Protein AF-A0A6G5A7A8-F1 (afdb_monomer_lite)

Sequence (121 aa):
NRRGPCRMYNHTKCAGGVNRFETEEDCMKICQHMAKPKPVCSVEPRMSWWLCVIRRKHWYFDPHTNTCHESQSRKCGNGDNRFSTLEKCMERCSYVGCQKCKNGVPYYYPNGTTPCGAEPE

InterPro domains:
  IPR002223 Pancreatic trypsin inhibitor Kunitz domain [PF00014] (3-32)
  IPR002223 Pancreatic trypsin inhibitor Kunitz domain [PF00014] (48-93)
  IPR002223 Pancreatic trypsin inhibitor Kunitz domain [PS50279] (41-93)
  IPR002223 Pancreatic trypsin inhibitor Kunitz domain [SM00131] (39-94)
  IPR036880 Pancreatic trypsin inhibitor Kunitz domain superfamily [G3DSA:4.10.410.10] (1-38)
  IPR036880 Pancreatic trypsin inhibitor Kunitz domain superfamily [G3DSA:4.10.410.10] (39-94)
  IPR036880 Pancreatic trypsin inhibitor Kunitz domain superfamily [SSF57362] (3-34)
  IPR036880 Pancreatic trypsin inhibitor Kunitz domain superfamily [SSF57362] (35-96)
  IPR050098 Tissue factor pathway inhibitor/Kunitz-type serine protease inhibitor-like [PTHR10083] (4-112)

Secondary structure (DSSP, 8-state):
--PPPP-B--TTT----S---SSHHHHHHHTT--SS---STTSPPEE-HHHHHHS-S-EEEETTTTEEEE--SSEE--TT--BSSHHHHHHHHB-TT----SS--PPPPTT----TT----

pLDDT: mean 77.65, std 18.95, range [40.66, 95.62]

Foldseek 3Di:
DDQAAQAAEDCVLDVDDPLDDPDSQVNCCPRVVDPDDDDQQPDAWDFDQVVLVVVAQWWFHDNVVLAIDHGDSGTGGDDNRTHNDRVVNCRNYHPPDRHPPPVDDFDADPVGDDGPPPDDD

Radius of gyration: 16.33 Å; chains: 1; bounding box: 36×49×35 Å

Structure (mmCIF, N/CA/C/O backbone):
data_AF-A0A6G5A7A8-F1
#
_entry.id   AF-A0A6G5A7A8-F1
#
loop_
_atom_site.group_PDB
_atom_site.id
_atom_site.type_symbol
_atom_site.label_atom_id
_atom_site.label_alt_id
_atom_site.label_comp_id
_atom_site.label_asym_id
_atom_site.label_entity_id
_atom_site.label_seq_id
_atom_site.pdbx_PDB_ins_code
_atom_site.Cartn_x
_atom_site.Cartn_y
_atom_site.Cartn_z
_atom_site.occupancy
_atom_site.B_iso_or_equiv
_atom_site.auth_seq_id
_atom_site.auth_comp_id
_atom_site.auth_asym_id
_atom_site.auth_atom_id
_atom_site.pdbx_PDB_model_num
ATOM 1 N N . ASN A 1 1 ? -22.361 9.661 -2.666 1.00 41.41 1 ASN A N 1
ATOM 2 C CA . ASN A 1 1 ? -21.976 8.279 -2.306 1.00 41.41 1 ASN A CA 1
ATOM 3 C C . ASN A 1 1 ? -20.489 8.054 -2.611 1.00 41.41 1 ASN A C 1
ATOM 5 O O . ASN A 1 1 ? -20.168 7.488 -3.644 1.00 41.41 1 ASN A O 1
ATOM 9 N N . ARG A 1 2 ? -19.559 8.570 -1.792 1.00 51.22 2 ARG A N 1
ATOM 10 C CA . ARG A 1 2 ? -18.114 8.340 -1.992 1.00 51.22 2 ARG A CA 1
ATOM 11 C C . ARG A 1 2 ? -17.543 7.684 -0.745 1.00 51.22 2 ARG A C 1
ATOM 13 O O . ARG A 1 2 ? -17.306 8.361 0.247 1.00 51.22 2 ARG A O 1
ATOM 20 N N . ARG A 1 3 ? -17.356 6.368 -0.793 1.00 68.31 3 ARG A N 1
ATOM 21 C CA . ARG A 1 3 ? -16.600 5.636 0.225 1.00 68.31 3 ARG A CA 1
ATOM 22 C C . ARG A 1 3 ? -15.202 5.423 -0.334 1.00 68.31 3 ARG A C 1
ATOM 24 O O . ARG A 1 3 ? -15.064 4.921 -1.447 1.00 68.31 3 ARG A O 1
ATOM 31 N N . GLY A 1 4 ? -14.196 5.914 0.383 1.00 79.06 4 GLY A N 1
ATOM 32 C CA . GLY A 1 4 ? -12.804 5.832 -0.050 1.00 79.06 4 GLY A CA 1
ATOM 33 C C . GLY A 1 4 ? -12.266 4.394 -0.049 1.00 79.06 4 GLY A C 1
ATOM 34 O O . GLY A 1 4 ? -12.907 3.484 0.492 1.00 79.06 4 GLY A O 1
ATOM 35 N N . PRO A 1 5 ? -11.085 4.169 -0.648 1.00 85.75 5 PRO A N 1
ATOM 36 C CA . PRO A 1 5 ? -10.399 2.889 -0.549 1.00 85.75 5 PRO A CA 1
ATOM 37 C C . PRO A 1 5 ? -10.050 2.562 0.911 1.00 85.75 5 PRO A C 1
ATOM 39 O O . PRO A 1 5 ? -9.668 3.447 1.677 1.00 85.75 5 PRO A O 1
ATOM 42 N N . CYS A 1 6 ? -10.145 1.285 1.280 1.00 89.62 6 CYS A N 1
ATOM 43 C CA . CYS A 1 6 ? -9.576 0.769 2.520 1.00 89.62 6 CYS A CA 1
ATOM 44 C C . CYS A 1 6 ? -8.053 0.886 2.466 1.00 89.62 6 CYS A C 1
ATOM 46 O O . CYS A 1 6 ? -7.421 0.372 1.541 1.00 89.62 6 CYS A O 1
ATOM 48 N N . ARG A 1 7 ? -7.482 1.593 3.442 1.00 89.94 7 ARG A N 1
ATOM 49 C CA . ARG A 1 7 ? -6.056 1.919 3.516 1.00 89.94 7 ARG A CA 1
ATOM 50 C C . ARG A 1 7 ? -5.452 1.336 4.783 1.00 89.94 7 ARG A C 1
ATOM 52 O O . ARG A 1 7 ? -6.076 1.361 5.841 1.00 89.94 7 ARG A O 1
ATOM 59 N N . MET A 1 8 ? -4.226 0.851 4.664 1.00 89.12 8 MET A N 1
ATOM 60 C CA . MET A 1 8 ? -3.429 0.377 5.785 1.00 89.12 8 MET A CA 1
ATOM 61 C C . MET A 1 8 ? -2.760 1.560 6.482 1.00 89.12 8 MET A C 1
ATOM 63 O O . MET A 1 8 ? -2.491 2.608 5.883 1.00 89.12 8 MET A O 1
ATOM 67 N N . TYR A 1 9 ? -2.525 1.403 7.777 1.00 82.31 9 TYR A N 1
ATOM 68 C CA . TYR A 1 9 ? -1.915 2.429 8.597 1.00 82.31 9 TYR A CA 1
ATOM 69 C C . TYR A 1 9 ? -1.104 1.798 9.723 1.00 82.31 9 TYR A C 1
ATOM 71 O O . TYR A 1 9 ? -1.353 0.670 10.147 1.00 82.31 9 TYR A O 1
ATOM 79 N N . ASN A 1 10 ? -0.137 2.545 10.249 1.00 76.81 10 ASN A N 1
ATOM 80 C CA . ASN A 1 10 ? 0.654 2.080 11.378 1.00 76.81 10 ASN A CA 1
ATOM 81 C C . ASN A 1 10 ? -0.029 2.462 12.700 1.00 76.81 10 ASN A C 1
ATOM 83 O O . ASN A 1 10 ? -0.015 3.631 13.084 1.00 76.81 10 ASN A O 1
ATOM 87 N N . HIS A 1 11 ? -0.582 1.482 13.419 1.00 69.44 11 HIS A N 1
ATOM 88 C CA . HIS A 1 11 ? -1.319 1.702 14.672 1.00 69.44 11 HIS A CA 1
ATOM 89 C C . HIS A 1 11 ? -0.484 2.329 15.806 1.00 69.44 11 HIS A C 1
ATOM 91 O O . HIS A 1 11 ? -1.030 2.910 16.735 1.00 69.44 11 HIS A O 1
ATOM 97 N N . THR A 1 12 ? 0.848 2.257 15.745 1.00 67.88 12 THR A N 1
ATOM 98 C CA . THR A 1 12 ? 1.709 2.936 16.733 1.00 67.88 12 THR A CA 1
ATOM 99 C C . THR A 1 12 ? 1.896 4.426 16.428 1.00 67.88 12 THR A C 1
ATOM 101 O O . THR A 1 12 ? 2.127 5.228 17.335 1.00 67.88 12 THR A O 1
ATOM 104 N N . LYS A 1 13 ? 1.770 4.815 15.151 1.00 63.88 13 LYS A N 1
ATOM 105 C CA . LYS A 1 13 ? 1.925 6.198 14.666 1.00 63.88 13 LYS A CA 1
ATOM 106 C C . LYS A 1 13 ? 0.581 6.922 14.530 1.00 63.88 13 LYS A C 1
ATOM 108 O O . LYS A 1 13 ? 0.517 8.130 14.734 1.00 63.88 13 LYS A O 1
ATOM 113 N N . CYS A 1 14 ? -0.482 6.174 14.245 1.00 64.88 14 CYS A N 1
ATOM 114 C CA . CYS A 1 14 ? -1.873 6.612 14.230 1.00 64.88 14 CYS A CA 1
ATOM 115 C C . CYS A 1 14 ? -2.583 6.196 15.520 1.00 64.88 14 CYS A C 1
ATOM 117 O O . CYS A 1 14 ? -2.821 5.007 15.720 1.00 64.88 14 CYS A O 1
ATOM 119 N N . ALA A 1 15 ? -3.011 7.145 16.351 1.00 53.69 15 ALA A N 1
ATOM 120 C CA . ALA A 1 15 ? -4.037 6.847 17.350 1.00 53.69 15 ALA A CA 1
ATOM 121 C C . ALA A 1 15 ? -5.401 6.829 16.632 1.00 53.69 15 ALA A C 1
ATOM 123 O O . ALA A 1 15 ? -5.840 7.861 16.133 1.00 53.69 15 ALA A O 1
ATOM 124 N N . GLY A 1 16 ? -6.012 5.652 16.470 1.00 57.31 16 GLY A N 1
ATOM 125 C CA . GLY A 1 16 ? -7.245 5.477 15.690 1.00 57.31 16 GLY A CA 1
ATOM 126 C C . GLY A 1 16 ? -8.525 5.536 16.533 1.00 57.31 16 GLY A C 1
ATOM 127 O O . GLY A 1 16 ? -8.539 5.054 17.662 1.00 57.31 16 GLY A O 1
ATOM 128 N N . GLY A 1 17 ? -9.597 6.094 15.954 1.00 60.94 17 GLY A N 1
ATOM 129 C CA . GLY A 1 17 ? -10.983 5.969 16.434 1.00 60.94 17 GLY A CA 1
ATOM 130 C C . GLY A 1 17 ? -11.643 4.641 16.019 1.00 60.94 17 GLY A C 1
ATOM 131 O O . GLY A 1 17 ? -10.957 3.682 15.680 1.00 60.94 17 GLY A O 1
ATOM 132 N N . VAL A 1 18 ? -12.982 4.580 15.997 1.00 68.38 18 VAL A N 1
ATOM 133 C CA . VAL A 1 18 ? -13.751 3.328 15.773 1.00 68.38 18 VAL A CA 1
ATOM 134 C C . VAL A 1 18 ? -13.660 2.729 14.356 1.00 68.38 18 VAL A C 1
ATOM 136 O O . VAL A 1 18 ? -14.076 1.594 14.151 1.00 68.38 18 VAL A O 1
ATOM 139 N N . ASN A 1 19 ? -13.114 3.448 13.369 1.00 77.94 19 ASN A N 1
ATOM 140 C CA . ASN A 1 19 ? -12.995 2.974 11.982 1.00 77.94 19 ASN A CA 1
ATOM 141 C C . ASN A 1 19 ? -11.673 2.213 11.753 1.00 77.94 19 ASN A C 1
ATOM 143 O O . ASN A 1 19 ? -10.784 2.681 11.038 1.00 77.94 19 ASN A O 1
ATOM 147 N N . ARG A 1 20 ? -11.530 1.065 12.424 1.00 82.19 20 ARG A N 1
ATOM 148 C CA . ARG A 1 20 ? -10.354 0.186 12.377 1.00 82.19 20 ARG A CA 1
ATOM 149 C C . ARG A 1 20 ? -10.788 -1.245 12.085 1.00 82.19 20 ARG A C 1
ATOM 151 O O . ARG A 1 20 ? -11.710 -1.750 12.713 1.00 82.19 20 ARG A O 1
ATOM 158 N N . PHE A 1 21 ? -10.044 -1.912 11.210 1.00 87.44 21 PHE A N 1
ATOM 159 C CA . PHE A 1 21 ? -10.240 -3.320 10.874 1.00 87.44 21 PHE A CA 1
ATOM 160 C C . PHE A 1 21 ? -8.908 -4.062 10.948 1.00 87.44 21 PHE A C 1
ATOM 162 O O . PHE A 1 21 ? -7.854 -3.463 10.726 1.00 87.44 21 PHE A O 1
ATOM 169 N N . GLU A 1 22 ? -8.955 -5.349 11.283 1.00 87.50 22 GLU A N 1
ATOM 170 C CA . GLU A 1 22 ? -7.769 -6.211 11.313 1.00 87.50 22 GLU A CA 1
ATOM 171 C C . GLU A 1 22 ? -7.303 -6.573 9.898 1.00 87.50 22 GLU A C 1
ATOM 173 O O . GLU A 1 22 ? -6.104 -6.622 9.630 1.00 87.50 22 GLU A O 1
ATOM 178 N N . THR A 1 23 ? -8.251 -6.742 8.972 1.00 91.56 23 THR A N 1
ATOM 179 C CA . THR A 1 23 ? -7.979 -7.124 7.585 1.00 91.56 23 THR A CA 1
ATOM 180 C C . THR A 1 23 ? -8.527 -6.098 6.589 1.00 91.56 23 THR A C 1
ATOM 182 O O . THR A 1 23 ? -9.511 -5.395 6.844 1.00 91.56 23 THR A O 1
ATOM 185 N N . GLU A 1 24 ? -7.897 -6.013 5.410 1.00 93.50 24 GLU A N 1
ATOM 186 C CA . GLU A 1 24 ? -8.411 -5.196 4.300 1.00 93.50 24 GLU A CA 1
ATOM 187 C C . GLU A 1 24 ? -9.792 -5.695 3.847 1.00 93.50 24 GLU A C 1
ATOM 189 O O . GLU A 1 24 ? -10.659 -4.897 3.494 1.00 93.50 24 GLU A O 1
ATOM 194 N N . GLU A 1 25 ? -10.014 -7.007 3.904 1.00 94.44 25 GLU A N 1
ATOM 195 C CA . GLU A 1 25 ? -11.268 -7.643 3.512 1.00 94.44 25 GLU A CA 1
ATOM 196 C C . GLU A 1 25 ? -12.440 -7.220 4.396 1.00 94.44 25 GLU A C 1
ATOM 198 O O . GLU A 1 25 ? -13.507 -6.902 3.870 1.00 94.44 25 GLU A O 1
ATOM 203 N N . ASP A 1 26 ? -12.255 -7.163 5.716 1.00 92.25 26 ASP A N 1
ATOM 204 C CA . ASP A 1 26 ? -13.314 -6.740 6.636 1.00 92.25 26 ASP A CA 1
ATOM 205 C C . ASP A 1 26 ? -13.660 -5.268 6.441 1.00 92.25 26 ASP A C 1
ATOM 207 O O . ASP A 1 26 ? -14.839 -4.916 6.363 1.00 92.25 26 ASP A O 1
ATOM 211 N N . CYS A 1 27 ? -12.649 -4.421 6.235 1.00 91.88 27 CYS A N 1
ATOM 212 C CA . CYS A 1 27 ? -12.874 -3.033 5.846 1.00 91.88 27 CYS A CA 1
ATOM 213 C C . CYS A 1 27 ? -13.699 -2.939 4.551 1.00 91.88 27 CYS A C 1
ATOM 215 O O . CYS A 1 27 ? -14.666 -2.179 4.468 1.00 91.88 27 CYS A O 1
ATOM 217 N N . MET A 1 28 ? -13.355 -3.725 3.527 1.00 91.75 28 MET A N 1
ATOM 218 C CA . MET A 1 28 ? -14.075 -3.726 2.251 1.00 91.75 28 MET A CA 1
ATOM 219 C C . MET A 1 28 ? -15.516 -4.229 2.397 1.00 91.75 28 MET A C 1
ATOM 221 O O . MET A 1 28 ? -16.431 -3.665 1.795 1.00 91.75 28 MET A O 1
ATOM 225 N N . LYS A 1 29 ? -15.751 -5.261 3.207 1.00 91.00 29 LYS A N 1
ATOM 226 C CA . LYS A 1 29 ? -17.101 -5.769 3.480 1.00 91.00 29 LYS A CA 1
ATOM 227 C C . LYS A 1 29 ? -17.939 -4.722 4.210 1.00 91.00 29 LYS A C 1
ATOM 229 O O . LYS A 1 29 ? -19.037 -4.407 3.766 1.00 91.00 29 LYS A O 1
ATOM 234 N N . ILE A 1 30 ? -17.409 -4.150 5.289 1.00 89.44 30 ILE A N 1
ATOM 235 C CA . ILE A 1 30 ? -18.164 -3.280 6.198 1.00 89.44 30 ILE A CA 1
ATOM 236 C C . ILE A 1 30 ? -18.325 -1.879 5.614 1.00 89.44 30 ILE A C 1
ATOM 238 O O . ILE A 1 30 ? -19.432 -1.354 5.555 1.00 89.44 30 ILE A O 1
ATOM 242 N N . CYS A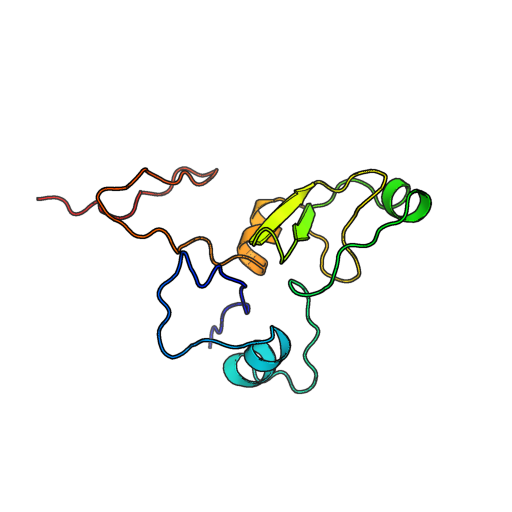 1 31 ? -17.245 -1.262 5.140 1.00 86.19 31 CYS A N 1
ATOM 243 C CA . CYS A 1 31 ? -17.305 0.097 4.617 1.00 86.19 31 CYS A CA 1
ATOM 244 C C . CYS A 1 31 ? -17.726 0.116 3.151 1.00 86.19 31 CYS A C 1
ATO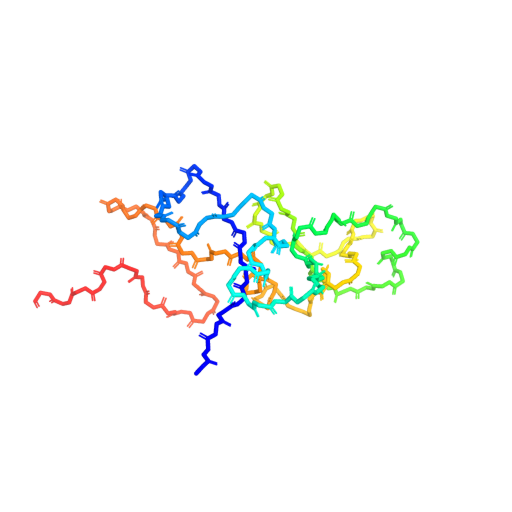M 246 O O . CYS A 1 31 ? -18.558 0.929 2.762 1.00 86.19 31 CYS A O 1
ATOM 248 N N . GLN A 1 32 ? -17.186 -0.761 2.306 1.00 88.19 32 GLN A N 1
ATOM 249 C CA . GLN A 1 32 ? -17.442 -0.709 0.859 1.00 88.19 32 GLN A CA 1
ATOM 250 C C . GLN A 1 32 ? -18.595 -1.614 0.404 1.00 88.19 32 GLN A C 1
ATOM 252 O O . GLN A 1 32 ? -18.983 -1.539 -0.758 1.00 88.19 32 GLN A O 1
ATOM 257 N N . HIS A 1 33 ? -19.179 -2.408 1.310 1.00 88.44 33 HIS A N 1
ATOM 258 C CA . HIS A 1 33 ? -20.266 -3.356 1.027 1.00 88.44 33 HIS A CA 1
ATOM 259 C C . HIS A 1 33 ? -19.904 -4.369 -0.071 1.00 88.44 33 HIS A C 1
ATOM 261 O O . HIS A 1 33 ? -20.744 -4.783 -0.870 1.00 88.44 33 HIS A O 1
ATOM 267 N N . MET A 1 34 ? -18.632 -4.769 -0.126 1.00 86.88 34 MET A N 1
ATOM 268 C CA . MET A 1 34 ? -18.156 -5.753 -1.093 1.00 86.88 34 MET A CA 1
ATOM 269 C C . MET A 1 34 ? -18.568 -7.158 -0.649 1.00 86.88 34 MET A C 1
ATOM 271 O O . MET A 1 34 ? -18.057 -7.669 0.343 1.00 86.88 34 MET A O 1
ATOM 275 N N . ALA A 1 35 ? -19.450 -7.812 -1.410 1.00 90.38 35 ALA A N 1
ATOM 276 C CA . ALA A 1 35 ? -19.880 -9.186 -1.120 1.00 90.38 35 ALA A CA 1
ATOM 277 C C . ALA A 1 35 ? -18.730 -10.207 -1.228 1.00 90.38 35 ALA A C 1
ATOM 279 O O . ALA A 1 35 ? -18.714 -11.216 -0.528 1.00 90.38 35 ALA A O 1
ATOM 280 N N . LYS A 1 36 ? -17.765 -9.946 -2.117 1.00 92.25 36 LYS A N 1
ATOM 281 C CA . LYS A 1 36 ? -16.558 -10.757 -2.320 1.00 92.25 36 LYS A CA 1
ATOM 282 C C . LYS A 1 36 ? -15.355 -9.818 -2.431 1.00 92.25 36 LYS A C 1
ATOM 284 O O . LYS A 1 36 ? -15.022 -9.413 -3.548 1.00 92.25 36 LYS A O 1
ATOM 289 N N . PRO A 1 37 ? -14.769 -9.385 -1.301 1.00 92.94 37 PRO A N 1
ATOM 290 C CA . PRO A 1 37 ? -13.642 -8.467 -1.333 1.00 92.94 37 PRO A CA 1
ATOM 291 C C . PRO A 1 37 ? -12.445 -9.107 -2.036 1.00 92.94 37 PRO A C 1
ATOM 293 O O . PRO A 1 37 ? -12.211 -10.310 -1.938 1.00 92.94 37 PRO A O 1
ATOM 296 N N . LYS A 1 38 ? -11.696 -8.281 -2.765 1.00 93.75 38 LYS A N 1
ATOM 297 C CA . LYS A 1 38 ? -10.425 -8.659 -3.379 1.00 93.75 38 LYS A CA 1
ATOM 298 C C . LYS A 1 38 ? -9.344 -7.782 -2.755 1.00 93.75 38 LYS A C 1
ATOM 300 O O . LYS A 1 38 ? -9.261 -6.608 -3.130 1.00 93.75 38 LYS A O 1
ATOM 305 N N . PRO A 1 39 ? -8.581 -8.296 -1.778 1.00 93.81 39 PRO A N 1
ATOM 306 C CA . PRO A 1 39 ? -7.526 -7.518 -1.153 1.00 93.81 39 PRO A CA 1
ATOM 307 C C . PRO A 1 39 ? -6.478 -7.117 -2.191 1.00 93.81 39 PRO A C 1
ATOM 309 O O . PRO A 1 39 ? -6.192 -7.859 -3.131 1.00 93.81 39 PRO A O 1
ATOM 312 N N . VAL A 1 40 ? -5.913 -5.927 -2.015 1.00 95.62 40 VAL A N 1
ATOM 313 C CA . VAL A 1 40 ? -4.881 -5.377 -2.900 1.00 95.62 40 VAL A CA 1
ATOM 314 C C . VAL A 1 40 ? -3.641 -5.059 -2.085 1.00 95.62 40 VAL A C 1
ATOM 316 O O . VAL A 1 40 ? -2.553 -5.529 -2.384 1.00 95.62 40 VAL A O 1
ATOM 319 N N . CYS A 1 41 ? -3.803 -4.277 -1.028 1.00 94.94 41 CYS A N 1
ATOM 320 C CA . CYS A 1 41 ? -2.702 -3.735 -0.242 1.00 94.94 41 CYS A CA 1
ATOM 321 C C . CYS A 1 41 ? -2.172 -4.741 0.784 1.00 94.94 41 CYS A C 1
ATOM 323 O O . CYS A 1 41 ? -1.013 -4.689 1.171 1.00 94.94 41 CYS A O 1
ATOM 325 N N . SER A 1 42 ? -3.001 -5.698 1.189 1.00 95.38 42 SER A N 1
ATOM 326 C CA . SER A 1 42 ? -2.606 -6.799 2.075 1.00 95.38 42 SER A CA 1
ATOM 327 C C . SER A 1 42 ? -1.999 -8.000 1.337 1.00 95.38 42 SER A C 1
ATOM 329 O O . SER A 1 42 ? -1.501 -8.920 1.980 1.00 95.38 42 SER A O 1
ATOM 331 N N . VAL A 1 43 ? -1.992 -8.001 -0.003 1.00 94.94 43 VAL A N 1
ATOM 332 C CA . VAL A 1 43 ? -1.409 -9.094 -0.794 1.00 94.94 43 VAL A CA 1
ATOM 333 C C . VAL A 1 43 ? 0.111 -9.033 -0.729 1.00 94.94 43 VAL A C 1
ATOM 335 O O . VAL A 1 43 ? 0.721 -8.048 -1.156 1.00 94.94 43 VAL A O 1
ATOM 338 N N . GLU A 1 44 ? 0.727 -10.120 -0.271 1.00 93.38 44 GLU A N 1
ATOM 339 C CA . GLU A 1 44 ? 2.179 -10.201 -0.184 1.00 93.38 44 GLU A CA 1
ATOM 340 C C . GLU A 1 44 ? 2.856 -10.070 -1.560 1.00 93.38 44 GLU A C 1
ATOM 342 O O . GLU A 1 44 ? 2.402 -10.647 -2.563 1.00 93.38 44 GLU A O 1
ATOM 347 N N . PRO A 1 45 ? 3.967 -9.319 -1.635 1.00 91.62 45 PRO A N 1
ATOM 348 C CA . PRO A 1 45 ? 4.752 -9.219 -2.851 1.00 91.62 45 PRO A CA 1
ATOM 349 C C . PRO A 1 45 ? 5.336 -10.577 -3.240 1.00 91.62 45 PRO A C 1
ATOM 351 O O . PRO A 1 45 ? 5.743 -11.389 -2.412 1.00 91.62 45 PRO A O 1
ATOM 354 N N . ARG A 1 46 ? 5.436 -10.808 -4.544 1.00 91.38 46 ARG A N 1
ATOM 355 C CA . ARG A 1 46 ? 5.994 -12.029 -5.112 1.00 91.38 46 ARG A CA 1
ATOM 356 C C . ARG A 1 46 ? 7.519 -11.981 -5.080 1.00 91.38 46 ARG A C 1
ATOM 358 O O . ARG A 1 46 ? 8.121 -11.031 -5.579 1.00 91.38 46 ARG A O 1
ATOM 365 N N . MET A 1 47 ? 8.131 -13.058 -4.592 1.00 91.56 47 MET A N 1
ATOM 366 C CA . MET A 1 47 ? 9.571 -13.300 -4.682 1.00 91.56 47 MET A CA 1
ATOM 367 C C . MET A 1 47 ? 9.860 -14.237 -5.864 1.00 91.56 47 MET A C 1
ATOM 369 O O . MET A 1 47 ? 9.665 -15.445 -5.774 1.00 91.56 47 MET A O 1
ATOM 373 N N . SER A 1 48 ? 10.250 -13.693 -7.017 1.00 91.19 48 SER A N 1
ATOM 374 C CA . SER A 1 48 ? 10.564 -14.496 -8.206 1.00 91.19 48 SER A CA 1
ATOM 375 C C . SER A 1 48 ? 11.421 -13.713 -9.187 1.00 91.19 48 SER A C 1
ATOM 377 O O . SER A 1 48 ? 10.961 -12.725 -9.754 1.00 91.19 48 SER A O 1
ATOM 379 N N . TRP A 1 49 ? 12.641 -14.195 -9.440 1.00 88.94 49 TRP A N 1
ATOM 380 C CA . TRP A 1 49 ? 13.552 -13.511 -10.356 1.00 88.94 49 TRP A CA 1
ATOM 381 C C . TRP A 1 49 ? 12.971 -13.391 -11.772 1.00 88.94 49 TRP A C 1
ATOM 383 O O . TRP A 1 49 ? 12.810 -12.299 -12.309 1.00 88.94 49 TRP A O 1
ATOM 393 N N . TRP A 1 50 ? 12.558 -14.519 -12.349 1.00 89.31 50 TRP A N 1
ATOM 394 C CA . TRP A 1 50 ? 12.022 -14.575 -13.709 1.00 89.31 50 TRP A CA 1
ATOM 395 C C . TRP A 1 50 ? 10.757 -13.724 -13.893 1.00 89.31 50 TRP A C 1
ATOM 397 O O . TRP A 1 50 ? 10.691 -12.870 -14.778 1.00 89.31 50 TRP A O 1
ATOM 407 N N . LEU A 1 51 ? 9.754 -13.909 -13.027 1.00 88.31 51 LEU A N 1
ATOM 408 C CA . LEU A 1 51 ? 8.464 -13.232 -13.181 1.00 88.31 51 LEU A CA 1
ATOM 409 C C . LEU A 1 51 ? 8.571 -11.722 -12.960 1.00 88.31 51 LEU A C 1
ATOM 411 O O . LEU A 1 51 ? 7.890 -10.961 -13.646 1.00 88.31 51 LEU A O 1
ATOM 415 N N . CYS A 1 52 ? 9.423 -11.283 -12.033 1.00 89.56 52 CYS A N 1
ATOM 416 C CA . CYS A 1 52 ? 9.615 -9.863 -11.764 1.00 89.56 52 CYS A CA 1
ATOM 417 C C . CYS A 1 52 ? 10.460 -9.172 -12.844 1.00 89.56 52 CYS A C 1
ATOM 419 O O . CYS A 1 52 ? 10.192 -8.018 -13.174 1.00 89.56 52 CYS A O 1
ATOM 421 N N . VAL A 1 53 ? 11.411 -9.880 -13.469 1.00 87.00 53 VAL A N 1
ATOM 422 C CA . VAL A 1 53 ? 12.197 -9.350 -14.598 1.00 87.00 53 VAL A CA 1
ATOM 423 C C . VAL A 1 53 ? 11.363 -9.182 -15.866 1.00 87.00 53 VAL A C 1
ATOM 425 O O . VAL A 1 53 ? 11.595 -8.222 -16.599 1.00 87.00 53 VAL A O 1
ATOM 428 N N . ILE A 1 54 ? 10.408 -10.075 -16.144 1.00 85.00 54 ILE A N 1
ATOM 429 C CA . ILE A 1 54 ? 9.516 -9.931 -17.311 1.00 85.00 54 ILE A CA 1
ATOM 430 C C . ILE A 1 54 ? 8.519 -8.799 -17.080 1.00 85.00 54 ILE A C 1
ATOM 432 O O . ILE A 1 54 ? 8.202 -8.023 -17.978 1.00 85.00 54 ILE A O 1
ATOM 436 N N . ARG A 1 55 ? 8.023 -8.682 -15.851 1.00 71.88 55 ARG A N 1
ATOM 437 C CA . ARG A 1 55 ? 6.961 -7.750 -15.500 1.00 71.88 55 ARG A CA 1
ATOM 438 C C . ARG A 1 55 ? 7.500 -6.405 -14.987 1.00 71.88 55 ARG A C 1
ATOM 440 O O . ARG A 1 55 ? 7.131 -5.992 -13.893 1.00 71.88 55 ARG A O 1
ATOM 447 N N . ARG A 1 56 ? 8.372 -5.739 -15.755 1.00 69.44 56 ARG A N 1
ATOM 448 C CA . ARG A 1 56 ? 9.144 -4.551 -15.314 1.00 69.44 56 ARG A CA 1
ATOM 449 C C . ARG A 1 56 ? 8.308 -3.297 -14.991 1.00 69.44 56 ARG A C 1
ATOM 451 O O . ARG A 1 56 ? 7.191 -3.140 -15.472 1.00 69.44 56 ARG A O 1
ATOM 458 N N . LYS A 1 57 ? 8.948 -2.379 -14.242 1.00 67.88 57 LYS A N 1
ATOM 459 C CA . LYS A 1 57 ? 8.591 -0.964 -13.974 1.00 67.88 57 LYS A CA 1
ATOM 460 C C . LYS A 1 57 ? 7.210 -0.732 -13.356 1.00 67.88 57 LYS A C 1
ATOM 462 O O . LYS A 1 57 ? 6.327 -0.139 -13.966 1.00 67.88 57 LYS A O 1
ATOM 467 N N . HIS A 1 58 ? 7.039 -1.159 -12.113 1.00 87.00 58 HIS A N 1
ATOM 468 C CA . HIS A 1 58 ? 5.866 -0.802 -11.321 1.00 87.00 58 HIS A CA 1
ATOM 469 C C . HIS A 1 58 ? 6.212 -0.722 -9.837 1.00 87.00 58 HIS A C 1
ATOM 471 O O . HIS A 1 58 ? 7.232 -1.242 -9.384 1.00 87.00 58 HIS A O 1
ATOM 477 N N . TRP A 1 59 ? 5.316 -0.116 -9.077 1.00 93.88 59 TRP A N 1
ATOM 478 C CA . TRP A 1 59 ? 5.364 -0.028 -7.627 1.00 93.88 59 TRP A CA 1
ATOM 479 C C . TRP A 1 59 ? 4.488 -1.119 -7.018 1.00 93.88 59 TRP A C 1
ATOM 481 O O . TRP A 1 59 ? 3.529 -1.573 -7.646 1.00 93.88 59 TRP A O 1
ATOM 491 N N . TYR A 1 60 ? 4.820 -1.566 -5.818 1.00 94.75 60 TYR A N 1
ATOM 492 C CA . TYR A 1 60 ? 3.983 -2.465 -5.031 1.00 94.75 60 TYR A CA 1
ATOM 493 C C . TYR A 1 60 ? 3.988 -2.010 -3.581 1.00 94.75 60 TYR A C 1
ATOM 495 O O . TYR A 1 60 ? 4.976 -1.454 -3.106 1.00 94.75 60 TYR A O 1
ATOM 503 N N . PHE A 1 61 ? 2.887 -2.236 -2.884 1.00 94.94 61 PHE A N 1
ATOM 504 C CA . PHE A 1 61 ? 2.773 -1.922 -1.473 1.00 94.94 61 PHE A CA 1
ATOM 505 C C . PHE A 1 61 ? 3.322 -3.073 -0.629 1.00 94.94 61 PHE A C 1
ATOM 507 O O . PHE A 1 61 ? 3.014 -4.237 -0.891 1.00 94.94 61 PHE A O 1
ATOM 514 N N . ASP A 1 62 ? 4.139 -2.754 0.374 1.00 93.06 62 ASP A N 1
ATOM 515 C CA . ASP A 1 62 ? 4.609 -3.718 1.366 1.00 93.06 62 ASP A CA 1
ATOM 516 C C . ASP A 1 62 ? 3.964 -3.406 2.730 1.00 93.06 62 ASP A C 1
ATOM 518 O O . ASP A 1 62 ? 4.333 -2.402 3.364 1.00 93.06 62 ASP A O 1
ATOM 522 N N . PRO A 1 63 ? 3.018 -4.247 3.197 1.00 89.69 63 PRO A N 1
ATOM 523 C CA . PRO A 1 63 ? 2.235 -3.985 4.403 1.00 89.69 63 PRO A CA 1
ATOM 524 C C . PRO A 1 63 ? 3.083 -3.912 5.673 1.00 89.69 63 PRO A C 1
ATOM 526 O O . PRO A 1 63 ? 2.743 -3.162 6.585 1.00 89.69 63 PRO A O 1
ATOM 529 N N . HIS A 1 64 ? 4.232 -4.592 5.714 1.00 87.88 64 HIS A N 1
ATOM 530 C CA . HIS A 1 64 ? 5.137 -4.569 6.867 1.00 87.88 64 HIS A CA 1
ATOM 531 C C . HIS A 1 64 ? 5.768 -3.192 7.073 1.00 87.88 64 HIS A C 1
ATOM 533 O O . HIS A 1 64 ? 5.994 -2.744 8.196 1.00 87.88 64 HIS A O 1
ATOM 539 N N . THR A 1 65 ? 6.051 -2.507 5.967 1.00 87.19 65 THR A N 1
ATOM 540 C CA . THR A 1 65 ? 6.675 -1.178 5.972 1.00 87.19 65 THR A CA 1
ATOM 541 C C . THR A 1 65 ? 5.654 -0.047 5.851 1.00 87.19 65 THR A C 1
ATOM 543 O O . THR A 1 65 ? 6.002 1.121 6.024 1.00 87.19 65 THR A O 1
ATOM 546 N N . ASN A 1 66 ? 4.393 -0.390 5.567 1.00 87.25 66 ASN A N 1
ATOM 547 C CA . ASN A 1 66 ? 3.300 0.533 5.276 1.00 87.25 66 ASN A CA 1
ATOM 548 C C . ASN A 1 66 ? 3.661 1.573 4.192 1.00 87.25 66 ASN A C 1
ATOM 550 O O . ASN A 1 66 ? 3.238 2.733 4.250 1.00 87.25 66 ASN A O 1
ATOM 554 N N . THR A 1 67 ? 4.475 1.161 3.217 1.00 90.31 67 THR A N 1
ATOM 555 C CA . THR A 1 67 ? 4.944 2.004 2.116 1.00 90.31 67 THR A CA 1
ATOM 556 C C . THR A 1 67 ? 5.056 1.209 0.820 1.00 90.31 67 THR A C 1
ATOM 558 O O . THR A 1 67 ? 5.028 -0.023 0.806 1.00 90.31 67 THR A O 1
ATOM 561 N N . CYS A 1 68 ? 5.163 1.939 -0.282 1.00 93.31 68 CYS A N 1
ATOM 562 C CA . CYS A 1 68 ? 5.321 1.390 -1.613 1.00 93.31 68 CYS A CA 1
ATOM 563 C C . CYS A 1 68 ? 6.787 1.357 -2.029 1.00 93.31 68 CYS A C 1
ATOM 565 O O . CYS A 1 68 ? 7.523 2.320 -1.825 1.00 93.31 68 CYS A O 1
ATOM 567 N N . HIS A 1 69 ? 7.182 0.265 -2.672 1.00 93.31 69 HIS A N 1
ATOM 568 C CA . HIS A 1 69 ? 8.534 0.040 -3.164 1.00 93.31 69 HIS A CA 1
ATOM 569 C C . HIS A 1 69 ? 8.526 -0.117 -4.676 1.00 93.31 69 HIS A C 1
ATOM 571 O O . HIS A 1 69 ? 7.587 -0.670 -5.258 1.00 93.31 69 HIS A O 1
ATOM 577 N N . GLU A 1 70 ? 9.592 0.350 -5.315 1.00 92.38 70 GLU A N 1
ATOM 578 C CA . GLU A 1 70 ? 9.823 0.071 -6.724 1.00 92.38 70 GLU A CA 1
ATOM 579 C C . GLU A 1 70 ? 10.139 -1.420 -6.906 1.00 92.38 70 GLU A C 1
ATOM 581 O O . GLU A 1 70 ? 10.856 -2.038 -6.112 1.00 92.38 70 GLU A O 1
ATOM 586 N N . SER A 1 71 ? 9.574 -2.024 -7.949 1.00 90.38 71 SER A N 1
ATOM 587 C CA . SER A 1 71 ? 9.796 -3.439 -8.231 1.00 90.38 71 SER A CA 1
ATOM 588 C C . SER A 1 71 ? 11.213 -3.692 -8.699 1.00 90.38 71 SER A C 1
ATOM 590 O O . SER A 1 71 ? 11.702 -3.071 -9.640 1.00 90.38 71 SER A O 1
ATOM 592 N N . GLN A 1 72 ? 11.837 -4.678 -8.070 1.00 85.94 72 GLN A N 1
ATOM 593 C CA . GLN A 1 72 ? 13.187 -5.115 -8.378 1.00 85.94 72 GLN A CA 1
ATOM 594 C C . GLN A 1 72 ? 13.140 -6.469 -9.076 1.00 85.94 72 GLN A C 1
ATOM 596 O O . GLN A 1 72 ? 12.139 -7.184 -9.026 1.00 85.94 72 GLN A O 1
ATOM 601 N N . SER A 1 73 ? 14.265 -6.878 -9.658 1.00 85.12 73 SER A N 1
ATOM 602 C CA . SER A 1 73 ? 14.368 -8.166 -10.345 1.00 85.12 73 SER A CA 1
ATOM 603 C C . SER A 1 73 ? 13.975 -9.351 -9.465 1.00 85.12 73 SER A C 1
ATOM 605 O O . SER A 1 73 ? 13.517 -10.336 -10.007 1.00 85.12 73 SER A O 1
ATOM 607 N N . ARG A 1 74 ? 14.135 -9.288 -8.134 1.00 89.25 74 ARG A N 1
ATOM 608 C CA . ARG A 1 74 ? 13.836 -10.408 -7.217 1.00 89.25 74 ARG A CA 1
ATOM 609 C C . ARG A 1 74 ? 12.463 -10.330 -6.544 1.00 89.25 74 ARG A C 1
ATOM 611 O O . ARG A 1 74 ? 11.902 -11.377 -6.233 1.00 89.25 74 ARG A O 1
ATOM 618 N N . LYS A 1 75 ? 11.937 -9.122 -6.317 1.00 90.69 75 LYS A N 1
ATOM 619 C CA . LYS A 1 75 ? 10.721 -8.873 -5.530 1.00 90.69 75 LYS A CA 1
ATOM 620 C C . LYS A 1 75 ? 9.845 -7.840 -6.233 1.00 90.69 75 LYS A C 1
ATOM 622 O O . LYS A 1 75 ? 10.301 -6.732 -6.522 1.00 90.69 75 LYS A O 1
ATOM 627 N N . CYS A 1 76 ? 8.597 -8.204 -6.502 1.00 91.94 76 CYS A N 1
ATOM 628 C CA . CYS A 1 76 ? 7.645 -7.363 -7.217 1.00 91.94 76 CYS A CA 1
ATOM 629 C C . CYS A 1 76 ? 6.203 -7.620 -6.766 1.00 91.94 76 CYS A C 1
ATOM 631 O O . CYS A 1 76 ? 5.875 -8.653 -6.193 1.00 91.94 76 CYS A O 1
ATOM 633 N N . GLY A 1 77 ? 5.318 -6.682 -7.080 1.00 91.06 77 GLY A N 1
ATOM 634 C CA . GLY A 1 77 ? 3.876 -6.783 -6.870 1.00 91.06 77 GLY A CA 1
ATOM 635 C C . GLY A 1 77 ? 3.202 -8.040 -7.430 1.00 91.06 77 GLY A C 1
ATOM 636 O O . GLY A 1 77 ? 3.477 -8.467 -8.562 1.00 91.06 77 GLY A O 1
ATOM 637 N N . ASN A 1 78 ? 2.276 -8.597 -6.646 1.00 91.44 78 ASN A N 1
ATOM 638 C CA . ASN A 1 78 ? 1.480 -9.781 -6.965 1.00 91.44 78 ASN A CA 1
ATOM 639 C C . ASN A 1 78 ? -0.006 -9.417 -7.132 1.00 91.44 78 ASN A C 1
ATOM 641 O O . ASN A 1 78 ? -0.532 -8.616 -6.366 1.00 91.44 78 ASN A O 1
ATOM 645 N N . GLY A 1 79 ? -0.688 -10.009 -8.118 1.00 90.38 79 GLY A N 1
ATOM 646 C CA . GLY A 1 79 ? -2.077 -9.649 -8.432 1.00 90.38 79 GLY A CA 1
ATOM 647 C C . GLY A 1 79 ? -2.237 -8.151 -8.718 1.00 90.38 79 GLY A C 1
ATOM 648 O O . GLY A 1 79 ? -1.428 -7.575 -9.452 1.00 90.38 79 GLY A O 1
ATOM 649 N N . ASP A 1 80 ? -3.246 -7.542 -8.095 1.00 93.38 80 ASP A N 1
ATOM 650 C CA . ASP A 1 80 ? -3.561 -6.112 -8.204 1.00 93.38 80 ASP A CA 1
ATOM 651 C C . ASP A 1 80 ? -2.661 -5.216 -7.335 1.00 93.38 80 ASP A C 1
ATOM 653 O O . ASP A 1 80 ? -2.735 -3.991 -7.441 1.00 93.38 80 ASP A O 1
ATOM 657 N N . ASN A 1 81 ? -1.776 -5.788 -6.503 1.00 94.94 81 ASN A N 1
ATOM 658 C CA . ASN A 1 81 ? -0.768 -5.038 -5.744 1.00 94.94 81 ASN A CA 1
ATOM 659 C C . ASN A 1 81 ? 0.363 -4.552 -6.667 1.00 94.94 81 ASN A C 1
ATOM 661 O O . ASN A 1 81 ? 1.518 -4.968 -6.555 1.00 94.94 81 ASN A O 1
ATOM 665 N N . ARG A 1 82 ? 0.016 -3.751 -7.670 1.00 93.06 82 ARG A N 1
ATOM 666 C CA . ARG A 1 82 ? 0.879 -3.363 -8.780 1.00 93.06 82 ARG A CA 1
ATOM 667 C C . ARG A 1 82 ? 0.395 -2.036 -9.343 1.00 93.06 82 ARG A C 1
ATOM 669 O O . ARG A 1 82 ? -0.676 -1.951 -9.933 1.00 93.06 82 ARG A O 1
ATOM 676 N N . PHE A 1 83 ? 1.221 -1.009 -9.212 1.00 94.19 83 PHE A N 1
ATOM 677 C CA . PHE A 1 83 ? 0.838 0.365 -9.513 1.00 94.19 83 PHE A CA 1
ATOM 678 C C . PHE A 1 83 ? 1.817 1.017 -10.481 1.00 94.19 83 PHE A C 1
ATOM 680 O O . PHE A 1 83 ? 3.021 0.775 -10.425 1.00 94.19 83 PHE A O 1
ATOM 687 N N . SER A 1 84 ? 1.313 1.882 -11.360 1.00 92.62 84 SER A N 1
ATOM 688 C CA . SER A 1 84 ? 2.153 2.574 -12.345 1.00 92.62 84 SER A CA 1
ATOM 689 C C . SER A 1 84 ? 3.075 3.623 -11.716 1.00 92.62 84 SER A C 1
ATOM 691 O O . SER A 1 84 ? 4.131 3.909 -12.266 1.00 92.62 84 SER A O 1
ATOM 693 N N . THR A 1 85 ? 2.682 4.210 -10.581 1.00 92.38 85 THR A N 1
ATOM 694 C CA . THR A 1 85 ? 3.435 5.262 -9.883 1.00 92.38 85 THR A CA 1
ATOM 695 C C . THR A 1 85 ? 3.389 5.061 -8.371 1.00 92.38 85 THR A C 1
ATOM 697 O O . THR A 1 85 ? 2.457 4.441 -7.847 1.00 92.38 85 THR A O 1
ATOM 700 N N . LEU A 1 86 ? 4.383 5.623 -7.676 1.00 90.50 86 LEU A N 1
ATOM 701 C CA . LEU A 1 86 ? 4.437 5.671 -6.215 1.00 90.50 86 LEU A CA 1
ATOM 702 C C . LEU A 1 86 ? 3.174 6.325 -5.637 1.00 90.50 86 LEU A C 1
ATOM 704 O O . LEU A 1 86 ? 2.563 5.781 -4.723 1.00 90.50 86 LEU A O 1
ATOM 708 N N . GLU A 1 87 ? 2.741 7.448 -6.211 1.00 90.06 87 GLU A N 1
ATOM 709 C CA . GLU A 1 87 ? 1.583 8.213 -5.736 1.00 90.06 87 GLU A CA 1
ATOM 710 C C . GLU A 1 87 ? 0.292 7.395 -5.762 1.00 90.06 87 GLU A C 1
ATOM 712 O O . GLU A 1 87 ? -0.398 7.319 -4.751 1.00 90.06 87 GLU A O 1
ATOM 717 N N . LYS A 1 88 ? -0.001 6.703 -6.873 1.00 92.62 88 LYS A N 1
ATOM 718 C CA . LYS A 1 88 ? -1.193 5.844 -6.974 1.00 92.62 88 LYS A CA 1
ATOM 719 C C . LYS A 1 88 ? -1.153 4.692 -5.976 1.00 92.62 88 LYS A C 1
ATOM 721 O O . LYS A 1 88 ? -2.182 4.316 -5.422 1.00 92.62 88 LYS A O 1
ATOM 726 N N . CYS A 1 89 ? 0.033 4.134 -5.749 1.00 94.50 89 CYS A N 1
ATOM 727 C CA . CYS A 1 89 ? 0.226 3.082 -4.762 1.00 94.50 89 CYS A CA 1
ATOM 728 C C . CYS A 1 89 ? -0.066 3.593 -3.343 1.00 94.50 89 CYS A C 1
ATOM 730 O O . CYS A 1 89 ? -0.868 3.002 -2.619 1.00 94.50 89 CYS A O 1
ATOM 732 N N . MET A 1 90 ? 0.520 4.732 -2.967 1.00 91.31 90 MET A N 1
ATOM 733 C CA . MET A 1 90 ? 0.325 5.329 -1.645 1.00 91.31 90 MET A CA 1
ATOM 734 C C . MET A 1 90 ? -1.121 5.789 -1.444 1.00 91.31 90 MET A C 1
ATOM 736 O O . MET A 1 90 ? -1.702 5.491 -0.407 1.00 91.31 90 MET A O 1
ATOM 740 N N . GLU A 1 91 ? -1.742 6.418 -2.445 1.00 89.75 91 GLU A N 1
ATOM 741 C CA . GLU A 1 91 ? -3.147 6.835 -2.402 1.00 89.75 91 GLU A CA 1
ATOM 742 C C . GLU A 1 91 ? -4.101 5.644 -2.240 1.00 89.75 91 GLU A C 1
ATOM 744 O O . GLU A 1 91 ? -5.120 5.741 -1.545 1.00 89.75 91 GLU A O 1
ATOM 749 N N . ARG A 1 92 ? -3.796 4.502 -2.863 1.00 92.88 92 ARG A N 1
ATOM 750 C CA . ARG A 1 92 ? -4.640 3.311 -2.752 1.00 92.88 92 ARG A CA 1
ATOM 751 C C . ARG A 1 92 ? -4.455 2.590 -1.422 1.00 92.88 92 ARG A C 1
ATOM 753 O O . ARG A 1 92 ? -5.450 2.103 -0.883 1.00 92.88 92 ARG A O 1
ATOM 760 N N . CYS A 1 93 ? -3.219 2.486 -0.937 1.00 93.44 93 CYS A N 1
ATOM 761 C CA . CYS A 1 93 ? -2.863 1.511 0.091 1.00 93.44 93 CYS A CA 1
ATOM 762 C C . CYS A 1 93 ? -2.432 2.081 1.429 1.00 93.44 93 CYS A C 1
ATOM 764 O O . CYS A 1 93 ? -2.599 1.399 2.436 1.00 93.44 93 CYS A O 1
ATOM 766 N N . SER A 1 94 ? -1.921 3.305 1.472 1.00 89.62 94 SER A N 1
ATOM 767 C CA . SER A 1 94 ? -1.411 3.892 2.703 1.00 89.62 94 SER A CA 1
ATOM 768 C C . SER A 1 94 ? -2.298 5.038 3.156 1.00 89.62 94 SER A C 1
ATOM 770 O O . SER A 1 94 ? -2.690 5.904 2.372 1.00 89.62 94 SER A O 1
ATOM 772 N N . TYR A 1 95 ? -2.605 5.081 4.446 1.00 80.69 95 TYR A N 1
ATOM 773 C CA . TYR A 1 95 ? -3.127 6.293 5.052 1.00 80.69 95 TYR A CA 1
ATOM 774 C C . TYR A 1 95 ? -1.975 7.293 5.231 1.00 80.69 95 TYR A C 1
ATOM 776 O O . TYR A 1 95 ? -1.313 7.342 6.270 1.00 80.69 95 TYR A O 1
ATOM 784 N N . VAL A 1 96 ? -1.713 8.075 4.179 1.00 64.38 96 VAL A N 1
ATOM 785 C CA . VAL A 1 96 ? -0.792 9.218 4.215 1.00 64.38 96 VAL A CA 1
ATOM 786 C C . VAL A 1 96 ? -1.479 10.318 5.023 1.00 64.38 96 VAL A C 1
ATOM 788 O O . VAL A 1 96 ? -2.294 11.065 4.495 1.00 64.38 96 VAL A O 1
ATOM 791 N N . GLY A 1 97 ? -1.269 10.336 6.337 1.00 56.81 97 GLY A N 1
ATOM 792 C CA . GLY A 1 97 ? -1.996 11.276 7.199 1.00 56.81 97 GLY A CA 1
ATOM 793 C C . GLY A 1 97 ? -1.940 11.021 8.699 1.00 56.81 97 GLY A C 1
ATOM 794 O O . GLY A 1 97 ? -2.550 11.768 9.453 1.00 56.81 97 GLY A O 1
ATOM 795 N N . CYS A 1 98 ? -1.216 10.005 9.166 1.00 53.84 98 CYS A N 1
ATOM 796 C CA . CYS A 1 98 ? -0.921 9.883 10.591 1.00 53.84 98 CYS A CA 1
ATOM 797 C C . CYS A 1 98 ? 0.503 10.302 10.897 1.00 53.84 98 CYS A C 1
ATOM 799 O O . CYS A 1 98 ? 1.388 9.473 11.127 1.00 53.84 98 CYS A O 1
ATOM 801 N N . GLN A 1 99 ? 0.715 11.604 10.933 1.00 45.50 99 GLN A N 1
ATOM 802 C CA . GLN A 1 99 ? 1.743 12.142 11.800 1.00 45.50 99 GLN A CA 1
ATOM 803 C C . GLN A 1 99 ? 1.051 12.643 13.061 1.00 45.50 99 GLN A C 1
ATOM 805 O O . GLN A 1 99 ? 0.051 13.353 12.996 1.00 45.50 99 GLN A O 1
ATOM 810 N N . LYS A 1 100 ? 1.586 12.277 14.228 1.00 44.66 100 LYS A N 1
ATOM 811 C CA . LYS A 1 100 ? 1.329 13.058 15.435 1.00 44.66 100 LYS A CA 1
ATOM 812 C C . LYS A 1 100 ? 1.940 14.439 15.195 1.00 44.66 100 LYS A C 1
ATOM 814 O O . LYS A 1 100 ? 3.162 14.562 15.232 1.00 44.66 100 LYS A O 1
ATOM 819 N N . CYS A 1 101 ? 1.122 15.458 14.954 1.00 42.56 101 CYS A N 1
ATOM 820 C CA . CYS A 1 101 ? 1.564 16.840 15.094 1.00 42.56 101 CYS A CA 1
ATOM 821 C C . CYS A 1 101 ? 2.066 17.004 16.535 1.00 42.56 101 CYS A C 1
ATOM 823 O O . CYS A 1 101 ? 1.321 16.717 17.471 1.00 42.56 101 CYS A O 1
ATOM 825 N N . LYS A 1 102 ? 3.327 17.405 16.731 1.00 51.66 102 LYS A N 1
ATOM 826 C CA . LYS A 1 102 ? 3.760 17.926 18.035 1.00 51.66 102 LYS A CA 1
ATOM 827 C C . LYS A 1 102 ? 3.730 19.457 18.084 1.00 51.66 102 LYS A C 1
ATOM 829 O O . LYS A 1 102 ? 3.401 19.981 19.134 1.00 51.66 102 LYS A O 1
ATOM 834 N N . ASN A 1 103 ? 3.920 20.206 16.994 1.00 47.53 103 ASN A 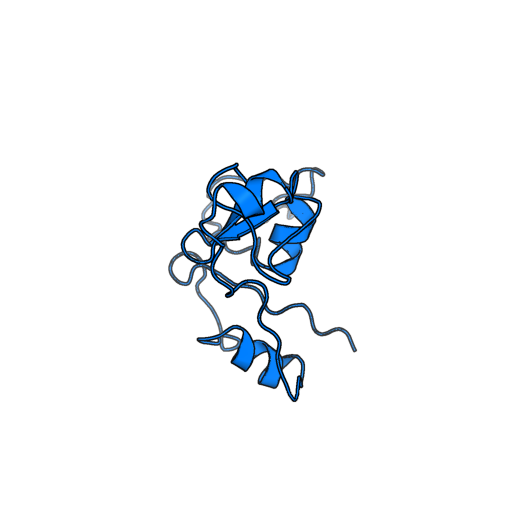N 1
ATOM 835 C CA . ASN A 1 103 ? 5.252 20.647 16.540 1.00 47.53 103 ASN A CA 1
ATOM 836 C C . ASN A 1 103 ? 6.258 19.533 16.188 1.00 47.53 103 ASN A C 1
ATOM 838 O O . ASN A 1 103 ? 7.245 19.340 16.890 1.00 47.53 103 ASN A O 1
ATOM 842 N N . GLY A 1 104 ? 6.023 18.767 15.114 1.00 45.28 104 GLY A N 1
ATOM 843 C CA . GLY A 1 104 ? 6.865 17.615 14.757 1.00 45.28 104 GLY A CA 1
ATOM 844 C C . GLY A 1 104 ? 6.958 17.347 13.257 1.00 45.28 104 GLY A C 1
ATOM 845 O O . GLY A 1 104 ? 6.206 16.528 12.752 1.00 45.28 104 GLY A O 1
ATOM 846 N N . VAL A 1 105 ? 7.930 18.019 12.627 1.00 43.97 105 VAL A N 1
ATOM 847 C CA . VAL A 1 105 ? 8.561 17.815 11.301 1.00 43.97 105 VAL A CA 1
ATOM 848 C C . VAL A 1 105 ? 7.623 17.719 10.072 1.00 43.97 105 VAL A C 1
ATOM 850 O O . VAL A 1 105 ? 6.828 16.782 9.976 1.00 43.97 105 VAL A O 1
ATOM 853 N N . PRO A 1 106 ? 7.744 18.629 9.080 1.00 45.44 106 PRO A N 1
ATOM 854 C CA . PRO A 1 106 ? 6.828 18.688 7.940 1.00 45.44 106 PRO A CA 1
ATOM 855 C C . PRO A 1 106 ? 6.962 17.474 7.011 1.00 45.44 106 PRO A C 1
ATOM 857 O O . PRO A 1 106 ? 8.064 17.004 6.726 1.00 45.44 106 PRO A O 1
ATOM 860 N N . TYR A 1 107 ? 5.825 16.990 6.508 1.00 44.53 107 TYR A N 1
ATOM 861 C CA . TYR A 1 107 ? 5.767 16.023 5.415 1.00 44.53 107 TYR A CA 1
ATOM 862 C C . TYR A 1 107 ? 5.528 16.755 4.098 1.00 44.53 107 TYR A C 1
ATOM 864 O O . TYR A 1 107 ? 4.635 17.595 4.001 1.00 44.53 107 TYR A O 1
ATOM 872 N N . TYR A 1 108 ? 6.327 16.427 3.088 1.00 41.97 108 TYR A N 1
ATOM 873 C CA . TYR A 1 108 ? 6.217 17.000 1.752 1.00 41.97 108 TYR A CA 1
ATOM 874 C C . TYR A 1 108 ? 5.472 16.032 0.829 1.00 41.97 108 TYR A C 1
ATOM 876 O O . TYR A 1 108 ? 5.863 14.873 0.685 1.00 41.97 108 TYR A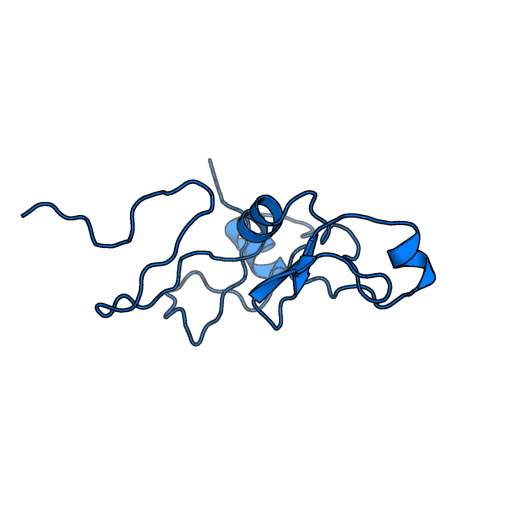 O 1
ATOM 884 N N . TYR A 1 109 ? 4.417 16.518 0.172 1.00 46.12 109 TYR A N 1
ATOM 885 C CA . TYR A 1 109 ? 3.867 15.881 -1.027 1.00 46.12 109 TYR A CA 1
ATOM 886 C C . TYR A 1 109 ? 4.760 16.193 -2.241 1.00 46.12 109 TY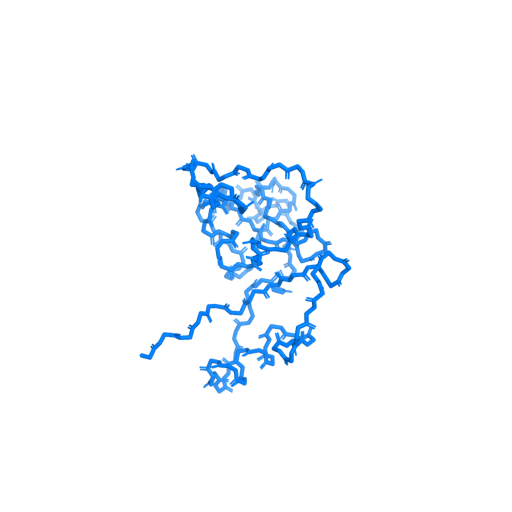R A C 1
ATOM 888 O O . TYR A 1 109 ? 5.349 17.275 -2.284 1.00 46.12 109 TYR A O 1
ATOM 896 N N . PRO A 1 110 ? 4.794 15.335 -3.279 1.00 45.62 110 PRO A N 1
ATOM 897 C CA . PRO A 1 110 ? 5.466 15.648 -4.547 1.00 45.62 110 PRO A CA 1
ATOM 898 C C . PRO A 1 110 ? 4.889 16.884 -5.268 1.00 45.62 110 PRO A C 1
ATOM 900 O O . PRO A 1 110 ? 5.585 17.483 -6.078 1.00 45.62 110 PRO A O 1
ATOM 903 N N . ASN A 1 111 ? 3.665 17.309 -4.924 1.00 46.34 111 ASN A N 1
ATOM 904 C CA . ASN A 1 111 ? 2.983 18.478 -5.499 1.00 46.34 111 ASN A CA 1
ATOM 905 C C . ASN A 1 111 ? 2.798 19.649 -4.508 1.00 46.34 111 ASN A C 1
ATOM 907 O O . ASN A 1 111 ? 1.938 20.500 -4.719 1.00 46.34 111 ASN A O 1
ATOM 911 N N . GLY A 1 112 ? 3.571 19.696 -3.416 1.00 50.84 112 GLY A N 1
ATOM 912 C CA . GLY A 1 112 ? 3.711 20.912 -2.602 1.00 50.84 112 GLY A CA 1
ATOM 913 C C . GLY A 1 112 ? 2.447 21.421 -1.899 1.00 50.84 112 GLY A C 1
ATOM 914 O O . GLY A 1 112 ? 2.265 22.628 -1.779 1.00 50.84 112 GLY A O 1
ATOM 915 N N . THR A 1 113 ? 1.563 20.539 -1.429 1.00 48.47 113 THR A N 1
ATOM 916 C CA . THR A 1 113 ? 0.361 20.961 -0.691 1.00 48.47 113 THR A CA 1
ATOM 917 C C . THR A 1 113 ? 0.630 21.106 0.809 1.00 48.47 113 THR A C 1
ATOM 919 O O . THR A 1 113 ? 1.336 20.305 1.417 1.00 48.47 113 THR A O 1
ATOM 922 N N . THR A 1 114 ? 0.067 22.178 1.355 1.00 48.88 114 THR A N 1
ATOM 923 C CA . THR A 1 114 ? 0.257 22.802 2.668 1.00 48.88 114 THR A CA 1
ATOM 924 C C . THR A 1 114 ? 0.404 21.836 3.858 1.00 48.88 114 THR A C 1
ATOM 926 O O . THR A 1 114 ? -0.381 20.891 3.978 1.00 48.88 114 THR A O 1
ATOM 929 N N . PRO A 1 115 ? 1.358 22.088 4.780 1.00 48.38 115 PRO A N 1
ATOM 930 C CA . PRO A 1 115 ? 1.505 21.320 6.012 1.00 48.38 115 PRO A CA 1
ATOM 931 C C . PRO A 1 115 ? 0.305 21.512 6.951 1.00 48.38 115 PRO A C 1
ATOM 933 O O . PRO A 1 115 ? -0.326 22.567 6.996 1.00 48.38 115 PRO A O 1
ATOM 936 N N . CYS A 1 116 ? 0.007 20.489 7.746 1.00 41.94 116 CYS A N 1
ATOM 937 C CA . CYS A 1 116 ? -0.929 20.588 8.862 1.00 41.94 116 CYS A CA 1
ATOM 938 C C . CYS A 1 116 ? -0.460 21.668 9.862 1.00 41.94 116 CYS A C 1
ATOM 940 O O . CYS A 1 116 ? 0.635 21.544 10.412 1.00 41.94 116 CYS A O 1
ATOM 942 N N . GLY A 1 117 ? -1.282 22.706 10.085 1.00 44.03 117 GLY A N 1
ATOM 943 C CA . GLY A 1 117 ? -1.012 23.810 11.023 1.00 44.03 117 GLY A CA 1
ATOM 944 C C . GLY A 1 117 ? -0.958 25.223 10.422 1.00 44.03 117 GLY A C 1
ATOM 945 O O . GLY A 1 117 ? -0.634 26.155 11.143 1.00 44.03 117 GLY A O 1
ATOM 946 N N . ALA A 1 118 ? -1.264 25.414 9.134 1.00 44.66 118 ALA A N 1
ATOM 947 C CA 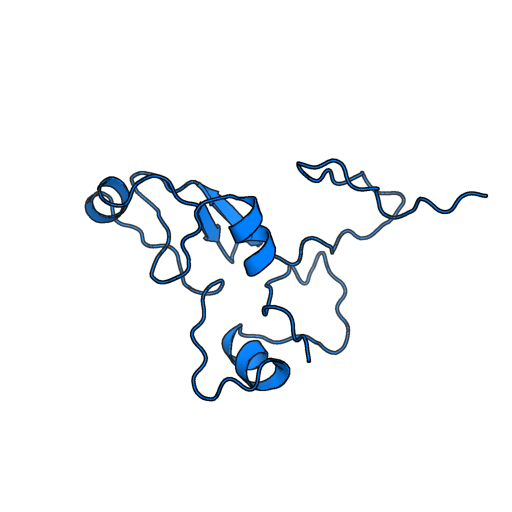. ALA A 1 118 ? -1.462 26.756 8.579 1.00 44.66 118 ALA A CA 1
ATOM 948 C C . ALA A 1 118 ? -2.841 27.316 8.984 1.00 44.66 118 ALA A C 1
ATOM 950 O O . ALA A 1 118 ? -3.761 27.375 8.171 1.00 44.66 118 ALA A O 1
ATOM 951 N N . GLU A 1 119 ? -2.989 27.685 10.252 1.00 40.66 119 GLU A N 1
ATOM 952 C CA . GLU A 1 119 ? -3.956 28.705 10.659 1.00 40.66 119 GLU A CA 1
ATOM 953 C C . GLU A 1 119 ? -3.241 30.060 10.526 1.00 40.66 119 GLU A C 1
ATOM 955 O O . GLU A 1 119 ? -2.130 30.194 11.044 1.00 40.66 119 GLU A O 1
ATOM 960 N N . PRO A 1 120 ? -3.780 31.049 9.793 1.00 42.78 120 PRO A N 1
ATOM 961 C CA . PRO A 1 120 ? -3.329 32.420 9.972 1.00 42.78 120 PRO A CA 1
ATOM 962 C C . PRO A 1 120 ? -3.812 32.906 11.347 1.00 42.78 120 PRO A C 1
ATOM 964 O O . PRO A 1 120 ? -4.996 32.761 11.656 1.00 42.78 120 PRO A O 1
ATOM 967 N N . GLU A 1 121 ? -2.895 33.439 12.160 1.00 41.09 121 GLU A N 1
ATOM 968 C CA . GLU A 1 121 ? -3.262 34.346 13.261 1.00 41.09 121 GLU A CA 1
ATOM 969 C C . GLU A 1 121 ? -4.009 35.576 12.725 1.00 41.09 121 GLU A C 1
ATOM 971 O O . GLU A 1 121 ? -3.647 36.058 11.622 1.00 41.09 121 GLU A O 1
#

Organism: Rhipicephalus microplus (NCBI:txid6941)